Protein AF-A0A7W1NDW8-F1 (afdb_monomer)

Solvent-accessible surface area (backbone atoms 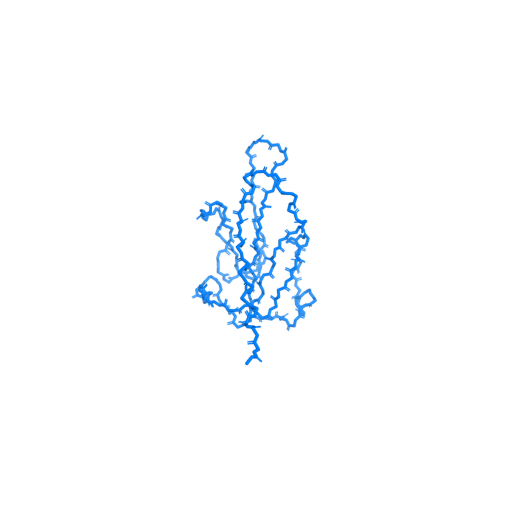only — not comparable to full-atom values): 8210 Å² total; per-residue (Å²): 144,79,87,82,83,79,80,79,78,78,78,77,78,78,74,74,78,84,80,75,85,69,73,85,40,26,44,32,36,29,32,73,81,31,77,45,47,68,88,57,65,59,95,83,65,72,62,76,45,76,48,75,36,78,65,97,80,76,79,92,65,102,45,56,50,87,94,51,91,51,63,70,39,52,48,73,49,74,49,77,81,88,83,75,93,65,92,77,92,78,88,85,87,78,75,35,66,44,38,48,72,43,69,56,98,89,39,80,78,44,82,47,71,41,88,48,69,76,80

Radius of gyration: 19.21 Å; Cα contacts (8 Å, |Δi|>4): 147; chains: 1; bounding box: 52×48×49 Å

Mean predicted aligned error: 9.53 Å

Foldseek 3Di:
DDDDPPPPPPPPPPPPDDDDPDDAAWKKFKAAQAQFPPVPPDPPGHGPDIDGDNDPDFDDDCDAGDPHNDRHRMDIDTDDDDDDPDDDDDDDDDWDAQWDWDDDPNRTPDGRGDHDHTD

Secondary structure (DSSP, 8-state):
----------------SS---PPSSEEEEEEES--STTTT--TTPPPSEEEEES-------SSS-TTSS--SSEEEEEE-----SS-S--------SS-EEEEETTEEEEEE-SS-S--

Sequence (119 aa):
MCPLIRLLIALVVTLPLAGADRAPGLVGEYFEGIADYPSKYPADARPFFVRVDDQVDFTSVDAKFYGTKLADNFAVRWRGVLRVPVAGTWTLATDSDDGSRLVLDGAQVIDNSGRHPMQ

pLDDT: mean 83.96, std 17.7, range [37.75, 97.62]

Structure (mmCIF, N/CA/C/O backbone):
data_AF-A0A7W1NDW8-F1
#
_entry.id   AF-A0A7W1NDW8-F1
#
loop_
_atom_site.group_PDB
_atom_site.id
_atom_site.type_symbol
_atom_site.label_atom_id
_atom_site.label_alt_id
_atom_site.label_comp_id
_atom_site.label_asym_id
_atom_site.label_entity_id
_atom_site.label_seq_id
_atom_site.pdbx_PDB_ins_code
_atom_site.Cartn_x
_atom_site.Cartn_y
_atom_site.Cartn_z
_atom_site.occupancy
_atom_site.B_iso_or_equiv
_atom_site.auth_seq_id
_atom_site.auth_comp_id
_atom_site.auth_asym_id
_atom_site.auth_atom_id
_atom_site.pdbx_PDB_model_num
ATOM 1 N N . MET A 1 1 ? -36.075 -34.616 -28.669 1.00 44.44 1 MET A N 1
ATOM 2 C CA . MET A 1 1 ? -35.913 -35.087 -27.277 1.00 44.44 1 MET A CA 1
ATOM 3 C C . MET A 1 1 ? -34.470 -34.886 -26.847 1.00 44.44 1 MET A C 1
ATOM 5 O O . MET A 1 1 ? -33.610 -35.632 -27.285 1.00 44.44 1 MET A O 1
ATOM 9 N N . CYS A 1 2 ? -34.219 -33.848 -26.053 1.00 42.97 2 CYS A N 1
ATOM 10 C CA . CYS A 1 2 ? -33.022 -33.655 -25.228 1.00 42.97 2 CYS A CA 1
ATOM 11 C C . CYS A 1 2 ? -33.413 -32.565 -24.212 1.00 42.97 2 CYS A C 1
ATOM 13 O O . CYS A 1 2 ? -33.636 -31.432 -24.646 1.00 42.97 2 CYS A O 1
ATOM 15 N N . PRO A 1 3 ? -33.683 -32.869 -22.927 1.00 47.38 3 PRO A N 1
ATOM 16 C CA . PRO A 1 3 ? -34.170 -31.847 -22.017 1.00 47.38 3 PRO A CA 1
ATOM 17 C C . PRO A 1 3 ? -33.004 -31.000 -21.505 1.00 47.38 3 PRO A C 1
ATOM 19 O O . PRO A 1 3 ? -32.013 -31.486 -20.968 1.00 47.38 3 PRO A O 1
ATOM 22 N N . LEU A 1 4 ? -33.177 -29.701 -21.711 1.00 43.44 4 LEU A N 1
ATOM 23 C CA . LEU A 1 4 ? -32.365 -28.593 -21.244 1.00 43.44 4 LEU A CA 1
ATOM 24 C C . LEU A 1 4 ? -32.331 -28.587 -19.700 1.00 43.44 4 LEU A C 1
ATOM 26 O O . LEU A 1 4 ? -33.354 -28.331 -19.065 1.00 43.44 4 LEU A O 1
ATOM 30 N N . ILE A 1 5 ? -31.175 -28.838 -19.079 1.00 44.94 5 ILE A N 1
ATOM 31 C CA . ILE A 1 5 ? -30.988 -28.618 -17.636 1.00 44.94 5 ILE A CA 1
ATOM 32 C C . ILE A 1 5 ? -30.745 -27.119 -17.430 1.00 44.94 5 ILE A C 1
ATOM 34 O O . ILE A 1 5 ? -29.643 -26.610 -17.623 1.00 44.94 5 ILE A O 1
ATOM 38 N N . ARG A 1 6 ? -31.804 -26.389 -17.069 1.00 48.19 6 ARG A N 1
ATOM 39 C CA . ARG A 1 6 ? -31.703 -25.025 -16.538 1.00 48.19 6 ARG A CA 1
ATOM 40 C C . ARG A 1 6 ? -31.267 -25.112 -15.078 1.00 48.19 6 ARG A C 1
ATOM 42 O O . ARG A 1 6 ? -32.099 -25.305 -14.197 1.00 48.19 6 ARG A O 1
ATOM 49 N N . LEU A 1 7 ? -29.970 -24.964 -14.823 1.00 37.75 7 LEU A N 1
ATOM 50 C CA . LEU A 1 7 ? -29.453 -24.760 -13.474 1.00 37.75 7 LEU A CA 1
ATOM 51 C C . LEU A 1 7 ? -29.690 -23.293 -13.079 1.00 37.75 7 LEU A C 1
ATOM 53 O O . LEU A 1 7 ? -28.870 -22.422 -13.360 1.00 37.75 7 LEU A O 1
ATOM 57 N N . LEU A 1 8 ? -30.841 -23.003 -12.466 1.00 43.34 8 LEU A N 1
ATOM 58 C CA . LEU A 1 8 ? -31.027 -21.759 -11.717 1.00 43.34 8 LEU A CA 1
ATOM 59 C C . LEU A 1 8 ? -30.228 -21.880 -10.412 1.00 43.34 8 LEU A C 1
ATOM 61 O O . LEU A 1 8 ? -30.697 -22.480 -9.448 1.00 43.34 8 LEU A O 1
ATOM 65 N N . ILE A 1 9 ? -29.024 -21.310 -10.366 1.00 46.88 9 ILE A N 1
ATOM 66 C CA . ILE A 1 9 ? -28.363 -21.020 -9.090 1.00 46.88 9 ILE A CA 1
ATOM 67 C C . ILE A 1 9 ? -29.027 -19.754 -8.550 1.00 46.88 9 ILE A C 1
ATOM 69 O O . ILE A 1 9 ? -28.636 -18.637 -8.883 1.00 46.88 9 ILE A O 1
ATOM 73 N N . ALA A 1 10 ? -30.073 -19.921 -7.743 1.00 46.62 10 ALA A N 1
ATOM 74 C CA . ALA A 1 10 ? -30.540 -18.855 -6.872 1.00 46.62 10 ALA A CA 1
ATOM 75 C C . ALA A 1 10 ? -29.497 -18.687 -5.759 1.00 46.62 10 ALA A C 1
ATOM 77 O O . ALA A 1 10 ? -29.583 -19.318 -4.707 1.00 46.62 10 ALA A O 1
ATOM 78 N N . LEU A 1 11 ? -28.466 -17.878 -6.013 1.00 46.25 11 LEU A N 1
ATOM 79 C CA . LEU A 1 11 ? -27.539 -17.454 -4.973 1.00 46.25 11 LEU A CA 1
ATOM 80 C C . LEU A 1 11 ? -28.262 -16.423 -4.101 1.00 46.25 11 LEU A C 1
ATOM 82 O O . LEU A 1 11 ? -28.168 -15.217 -4.316 1.00 46.25 11 LEU A O 1
ATOM 86 N N . VAL A 1 12 ? -29.022 -16.908 -3.123 1.00 50.53 12 VAL A N 1
ATOM 87 C CA . VAL A 1 12 ? -29.455 -16.084 -1.997 1.00 50.53 12 VAL A CA 1
ATOM 88 C C . VAL A 1 12 ? -28.203 -15.818 -1.163 1.00 50.53 12 VAL A C 1
ATOM 90 O O . VAL A 1 12 ? -27.834 -16.615 -0.306 1.00 50.53 12 VAL A O 1
ATOM 93 N N . VAL A 1 13 ? -27.500 -14.717 -1.445 1.00 46.72 13 VAL A N 1
ATOM 94 C CA . VAL A 1 13 ? -26.473 -14.207 -0.532 1.00 46.72 13 VAL A CA 1
ATOM 95 C C . VAL A 1 13 ? -27.207 -13.554 0.634 1.00 46.72 13 VAL A C 1
ATOM 97 O O . VAL A 1 13 ? -27.466 -12.354 0.637 1.00 46.72 13 VAL A O 1
ATOM 100 N N . THR A 1 14 ? -27.562 -14.339 1.647 1.00 52.12 14 THR A N 1
ATOM 101 C CA . THR A 1 14 ? -27.706 -13.782 2.992 1.00 52.12 14 THR A CA 1
ATOM 102 C C . THR A 1 14 ? -26.314 -13.335 3.417 1.00 52.12 14 THR A C 1
ATOM 104 O O . THR A 1 14 ? -25.501 -14.165 3.812 1.00 52.12 14 THR A O 1
ATOM 107 N N . LEU A 1 15 ? -26.005 -12.044 3.272 1.00 54.88 15 LEU A N 1
ATOM 108 C CA . LEU A 1 15 ? -24.828 -11.445 3.899 1.00 54.88 15 LEU A CA 1
ATOM 109 C C . LEU A 1 15 ? -24.988 -11.631 5.413 1.00 54.88 15 LEU A C 1
ATOM 111 O O . LEU A 1 15 ? -25.910 -11.034 5.978 1.00 54.88 15 LEU A O 1
ATOM 115 N N . PRO A 1 16 ? -24.139 -12.415 6.100 1.00 50.41 16 PRO A N 1
ATOM 116 C CA . PRO A 1 16 ? -24.084 -12.288 7.538 1.00 50.41 16 PRO A CA 1
ATOM 117 C C . PRO A 1 16 ? -23.468 -10.916 7.827 1.00 50.41 16 PRO A C 1
ATOM 119 O O . PRO A 1 16 ? -22.282 -10.678 7.584 1.00 50.41 16 PRO A O 1
ATOM 122 N N . LEU A 1 17 ? -24.303 -9.989 8.302 1.00 55.53 17 LEU A N 1
ATOM 123 C CA . LEU A 1 17 ? -23.839 -8.823 9.044 1.00 55.53 17 LEU A CA 1
ATOM 124 C C . LEU A 1 17 ? -23.053 -9.333 10.260 1.00 55.53 17 LEU A C 1
ATOM 126 O O . LEU A 1 17 ? -23.575 -10.134 11.025 1.00 55.53 17 LEU A O 1
ATOM 130 N N . ALA A 1 18 ? -21.831 -8.821 10.418 1.00 49.91 18 ALA A N 1
ATOM 131 C CA . ALA A 1 18 ? -20.954 -8.968 11.581 1.00 49.91 18 ALA A CA 1
ATOM 132 C C . ALA A 1 18 ? -20.616 -10.416 12.002 1.00 49.91 18 ALA A C 1
ATOM 134 O O . ALA A 1 18 ? -21.393 -11.097 12.660 1.00 49.91 18 ALA A O 1
ATOM 135 N N . GLY A 1 19 ? -19.384 -10.850 11.703 1.00 53.34 19 GLY A N 1
ATOM 136 C CA . GLY A 1 19 ? -18.789 -12.027 12.355 1.00 53.34 19 GLY A CA 1
ATOM 137 C C . GLY A 1 19 ? -18.302 -13.153 11.447 1.00 53.34 19 GLY A C 1
ATOM 138 O O . GLY A 1 19 ? -17.876 -14.174 11.970 1.00 53.34 19 GLY A O 1
ATOM 139 N N . ALA A 1 20 ? -18.306 -12.998 10.120 1.00 56.38 20 ALA A N 1
ATOM 140 C CA . ALA A 1 20 ? -17.571 -13.937 9.275 1.00 56.38 20 ALA A CA 1
ATOM 141 C C . ALA A 1 20 ? -16.073 -13.850 9.613 1.00 56.38 20 ALA A C 1
ATOM 143 O O . ALA A 1 20 ? -15.496 -12.757 9.542 1.00 56.38 20 ALA A O 1
ATOM 144 N N . ASP A 1 21 ? -15.460 -14.978 9.982 1.00 65.62 21 ASP A N 1
ATOM 145 C CA . ASP A 1 21 ? -14.006 -15.117 10.036 1.00 65.62 21 ASP A CA 1
ATOM 146 C C . ASP A 1 21 ? -13.457 -14.759 8.656 1.00 65.62 21 ASP A C 1
ATOM 148 O O . ASP A 1 21 ? -13.531 -15.526 7.696 1.00 65.62 21 ASP A O 1
ATOM 152 N N . ARG A 1 22 ? -12.978 -13.521 8.527 1.00 75.56 22 ARG A N 1
ATOM 153 C CA . ARG A 1 22 ? -12.214 -13.113 7.358 1.00 75.56 22 ARG A CA 1
ATOM 154 C C . ARG A 1 22 ? -10.881 -13.835 7.446 1.00 75.56 22 ARG A C 1
ATOM 156 O O . ARG A 1 22 ? -10.256 -13.822 8.507 1.00 75.56 22 ARG A O 1
ATOM 163 N N . ALA A 1 23 ? -10.466 -14.445 6.339 1.00 86.94 23 ALA A N 1
ATOM 164 C CA . ALA A 1 23 ? -9.118 -14.977 6.234 1.00 86.94 23 ALA A CA 1
ATOM 165 C C . ALA A 1 23 ? -8.103 -13.864 6.571 1.00 86.94 23 ALA A C 1
ATOM 167 O O . ALA A 1 23 ? -8.368 -12.698 6.249 1.00 86.94 23 ALA A O 1
ATOM 168 N N . PRO A 1 24 ? -6.994 -14.196 7.253 1.00 91.50 24 PRO A N 1
ATOM 169 C CA . PRO A 1 24 ? -5.959 -13.222 7.566 1.00 91.50 24 PRO A CA 1
ATOM 170 C C . PRO A 1 24 ? -5.362 -12.610 6.290 1.00 91.50 24 PRO A C 1
ATOM 172 O O . PRO A 1 24 ? -5.432 -13.198 5.210 1.00 91.50 24 PRO A O 1
ATOM 175 N N . GLY A 1 25 ? -4.781 -11.420 6.448 1.00 94.81 25 GLY A N 1
ATOM 176 C CA . GLY A 1 25 ? -4.120 -10.677 5.379 1.00 94.81 25 GLY A CA 1
ATOM 177 C C . GLY A 1 25 ? -5.022 -9.714 4.607 1.00 94.81 25 GLY A C 1
ATOM 178 O O . GLY A 1 25 ? -6.229 -9.585 4.840 1.00 94.81 25 GLY A O 1
ATOM 179 N N . LEU A 1 26 ? -4.396 -8.997 3.679 1.00 96.81 26 LEU A N 1
ATOM 180 C CA . LEU 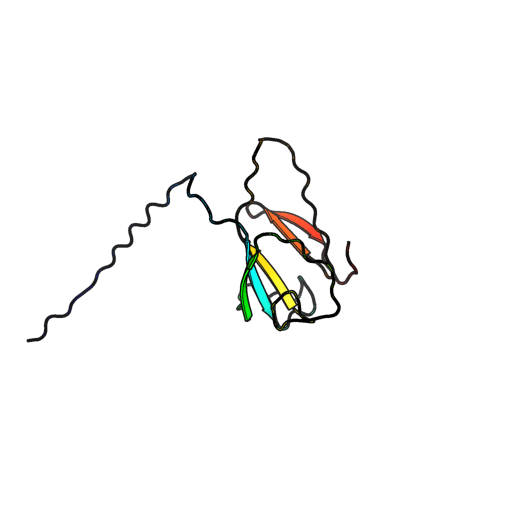A 1 26 ? -5.035 -8.065 2.759 1.00 96.81 26 LEU A CA 1
ATOM 181 C C . LEU A 1 26 ? -4.866 -8.567 1.329 1.00 96.81 26 LEU A C 1
ATOM 183 O O . LEU A 1 26 ? -3.820 -9.095 0.958 1.00 96.81 26 LEU A O 1
ATOM 187 N N . VAL A 1 27 ? -5.887 -8.369 0.498 1.00 97.44 27 VAL A N 1
ATOM 188 C CA . VAL A 1 27 ? -5.772 -8.660 -0.933 1.00 97.44 27 VAL A CA 1
ATOM 189 C C . VAL A 1 27 ? -4.952 -7.543 -1.566 1.00 97.44 27 VAL A C 1
ATOM 191 O O . VAL A 1 27 ? -5.431 -6.412 -1.655 1.00 97.44 27 VAL A O 1
ATOM 194 N N . GLY A 1 28 ? -3.725 -7.861 -1.971 1.00 97.38 28 GLY A N 1
ATOM 195 C CA . GLY A 1 28 ? -2.837 -6.989 -2.726 1.00 97.38 28 GLY A CA 1
ATOM 196 C C . GLY A 1 28 ? -3.093 -7.137 -4.222 1.00 97.38 28 GLY A C 1
ATOM 197 O O . GLY A 1 28 ? -2.848 -8.192 -4.809 1.00 97.38 28 GLY A O 1
ATOM 198 N N . GLU A 1 29 ? -3.596 -6.075 -4.841 1.00 96.56 29 GLU A N 1
ATOM 199 C CA . GLU A 1 29 ? -3.713 -5.925 -6.289 1.00 96.56 29 GLU A CA 1
ATOM 200 C C . GLU A 1 29 ? -2.488 -5.148 -6.797 1.00 96.56 29 GLU A C 1
ATOM 202 O O . GLU A 1 29 ? -2.285 -4.001 -6.407 1.00 96.56 29 GLU A O 1
ATOM 207 N N . TYR A 1 30 ? -1.670 -5.752 -7.656 1.00 96.12 30 TYR A N 1
ATOM 208 C CA . TYR A 1 30 ? -0.407 -5.187 -8.136 1.00 96.12 30 TYR A CA 1
ATOM 209 C C . TYR A 1 30 ? -0.553 -4.726 -9.587 1.00 96.12 30 TYR A C 1
ATOM 211 O O . TYR A 1 30 ? -1.004 -5.498 -10.433 1.00 96.12 30 TYR A O 1
ATOM 219 N N . PHE A 1 31 ? -0.157 -3.491 -9.888 1.00 94.38 31 PHE A N 1
ATOM 220 C CA . PHE A 1 31 ? -0.344 -2.833 -11.185 1.00 94.38 31 PHE A CA 1
ATOM 221 C C . PHE A 1 31 ? 1.002 -2.436 -11.780 1.00 94.38 31 PHE A C 1
ATOM 223 O O . PHE A 1 31 ? 1.822 -1.850 -11.084 1.00 94.38 31 PHE A O 1
ATOM 230 N N . GLU A 1 32 ? 1.211 -2.712 -13.063 1.00 93.12 32 GLU A N 1
ATOM 231 C CA . GLU A 1 32 ? 2.400 -2.288 -13.810 1.00 93.12 32 GLU A CA 1
ATOM 232 C C . GLU A 1 32 ? 2.169 -0.958 -14.548 1.00 93.12 32 GLU A C 1
ATOM 234 O O . GLU A 1 32 ? 1.031 -0.584 -14.834 1.00 93.12 32 GLU A O 1
ATOM 239 N N . GLY A 1 33 ? 3.249 -0.248 -14.880 1.00 90.31 33 GLY A N 1
ATOM 240 C CA . GLY A 1 33 ? 3.205 0.979 -15.683 1.00 90.31 33 GLY A CA 1
ATOM 241 C C . GLY A 1 33 ? 2.748 2.233 -14.929 1.00 90.31 33 GLY A C 1
ATOM 242 O O . GLY A 1 33 ? 2.377 3.223 -15.560 1.00 90.31 33 GLY A O 1
ATOM 243 N N . ILE A 1 34 ? 2.773 2.218 -13.595 1.00 88.06 34 ILE A N 1
ATOM 244 C CA . ILE A 1 34 ? 2.391 3.354 -12.750 1.00 88.06 34 ILE A CA 1
ATOM 245 C C . ILE A 1 34 ? 3.654 4.073 -12.276 1.00 88.06 34 ILE A C 1
ATOM 247 O O . ILE A 1 34 ? 4.264 3.676 -11.295 1.00 88.06 34 ILE A O 1
ATOM 251 N N . ALA A 1 35 ? 4.048 5.122 -12.996 1.00 80.12 35 ALA A N 1
ATOM 252 C CA . ALA A 1 35 ? 5.260 5.893 -12.698 1.00 80.12 35 ALA A CA 1
ATO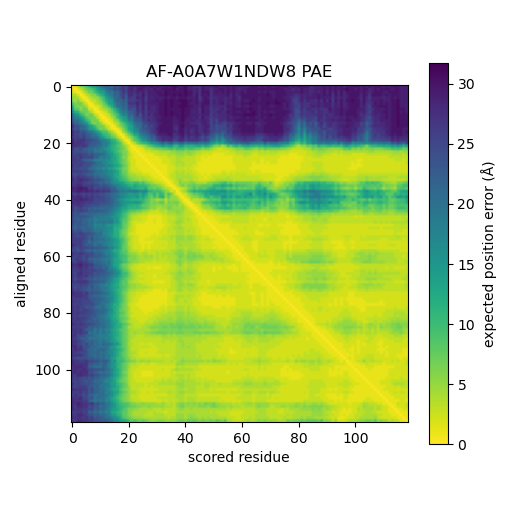M 253 C C . ALA A 1 35 ? 5.056 7.015 -11.663 1.00 80.12 35 ALA A C 1
ATOM 255 O O . ALA A 1 35 ? 6.008 7.425 -11.018 1.00 80.12 35 ALA A O 1
ATOM 256 N N . ASP A 1 36 ? 3.829 7.539 -11.534 1.00 74.94 36 ASP A N 1
ATOM 257 C CA . ASP A 1 36 ? 3.537 8.702 -10.686 1.00 74.94 36 ASP A CA 1
ATOM 258 C C . ASP A 1 36 ? 2.196 8.507 -9.958 1.00 74.94 36 ASP A C 1
ATOM 260 O O . ASP A 1 36 ? 1.120 8.734 -10.526 1.00 74.94 36 ASP A O 1
ATOM 264 N N . TYR A 1 37 ? 2.237 8.071 -8.699 1.00 72.38 37 TYR A N 1
ATOM 265 C CA . TYR A 1 37 ? 1.052 7.982 -7.841 1.00 72.38 37 TYR A CA 1
ATOM 266 C C . TYR A 1 37 ? 0.824 9.303 -7.079 1.00 72.38 37 TYR A C 1
ATOM 268 O O . TYR A 1 37 ? 1.790 9.908 -6.617 1.00 72.38 37 TYR A O 1
ATOM 276 N N . PRO A 1 38 ? -0.431 9.772 -6.906 1.00 64.50 38 PRO A N 1
ATOM 277 C CA . PRO A 1 38 ? -1.690 9.205 -7.405 1.00 64.50 38 PRO A CA 1
ATOM 278 C C . PRO A 1 38 ? -2.073 9.637 -8.833 1.00 64.50 38 PRO A C 1
ATOM 280 O O . PRO A 1 38 ? -3.039 9.102 -9.375 1.00 64.50 38 PRO A O 1
ATOM 283 N N . SER A 1 39 ? -1.350 10.576 -9.451 1.00 65.25 39 SER A N 1
ATOM 284 C CA . SER A 1 39 ? -1.742 11.249 -10.705 1.00 65.25 39 SER A CA 1
ATOM 285 C C . SER A 1 39 ? -1.984 10.316 -11.897 1.00 65.25 39 SER A C 1
ATOM 287 O O . SER A 1 39 ? -2.771 10.647 -12.781 1.00 65.25 39 SER A O 1
ATOM 289 N N . LYS A 1 40 ? -1.320 9.156 -11.936 1.00 67.62 40 LYS A N 1
ATOM 290 C CA . LYS A 1 40 ? -1.426 8.172 -13.023 1.00 67.62 40 LYS A CA 1
ATOM 291 C C . LYS A 1 40 ? -2.153 6.891 -12.636 1.00 67.62 40 LYS A C 1
ATOM 293 O O . LYS A 1 40 ? -2.174 5.977 -13.450 1.00 67.62 40 LYS A O 1
ATOM 298 N N . TYR A 1 41 ? -2.735 6.793 -11.439 1.00 72.94 41 TYR A N 1
ATOM 299 C CA . TYR A 1 41 ? -3.432 5.579 -11.009 1.00 72.94 41 TYR A CA 1
ATOM 300 C C . TYR A 1 41 ? -4.854 5.519 -11.607 1.00 72.94 41 TYR A C 1
ATOM 302 O O . TYR A 1 41 ? -5.728 6.266 -11.155 1.00 72.94 41 TYR A O 1
ATOM 310 N N . PRO A 1 42 ? -5.135 4.653 -12.601 1.00 70.50 42 PRO A N 1
ATOM 311 C CA . PRO A 1 42 ? -6.451 4.588 -13.231 1.00 70.50 42 PRO A CA 1
ATOM 312 C C . PRO A 1 42 ? -7.468 3.925 -12.295 1.00 70.50 42 PRO A C 1
ATOM 314 O O . PRO A 1 42 ? -7.193 2.881 -11.698 1.00 70.50 42 PRO A O 1
ATOM 317 N N . ALA A 1 43 ? -8.673 4.491 -12.193 1.00 75.50 43 ALA A N 1
ATOM 318 C CA . ALA A 1 43 ? -9.750 3.915 -11.380 1.00 75.50 43 ALA A CA 1
ATOM 319 C C . ALA A 1 43 ? -10.159 2.501 -11.849 1.00 75.5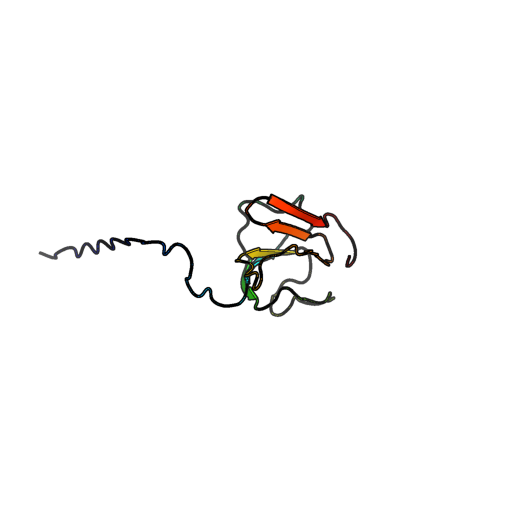0 43 ALA A C 1
ATOM 321 O O . ALA A 1 43 ? -10.566 1.668 -11.039 1.00 75.50 43 ALA A O 1
ATOM 322 N N . ASP A 1 44 ? -10.011 2.228 -13.144 1.00 81.81 44 ASP 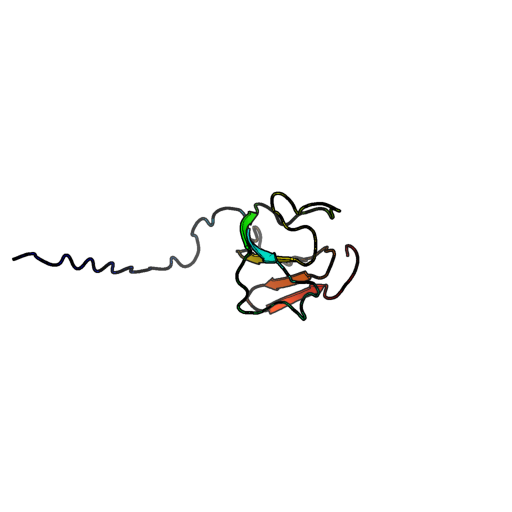A N 1
ATOM 323 C CA . ASP A 1 44 ? -10.362 0.996 -13.850 1.00 81.81 44 ASP A CA 1
ATOM 324 C C . ASP A 1 44 ? -9.143 0.128 -14.213 1.00 81.81 44 ASP A C 1
ATOM 326 O O . ASP A 1 44 ? -9.259 -0.818 -14.999 1.00 81.81 44 ASP A O 1
ATOM 330 N N . ALA A 1 45 ? -7.977 0.416 -13.625 1.00 84.88 45 ALA A N 1
ATOM 331 C CA . ALA A 1 45 ? -6.766 -0.359 -13.856 1.00 84.88 45 ALA A CA 1
ATOM 332 C C . ALA A 1 45 ? -6.987 -1.843 -13.550 1.00 84.88 45 ALA A C 1
ATOM 334 O O . ALA A 1 45 ? -7.584 -2.211 -12.532 1.00 84.88 45 ALA A O 1
ATOM 335 N N . ARG A 1 46 ? -6.460 -2.703 -14.425 1.00 90.62 46 ARG A N 1
ATOM 336 C CA . ARG A 1 46 ? -6.447 -4.152 -14.218 1.00 90.62 46 ARG A CA 1
ATOM 337 C C . ARG A 1 46 ? -5.149 -4.558 -13.521 1.00 90.62 46 ARG A C 1
ATOM 339 O O . ARG A 1 46 ? -4.088 -4.137 -13.978 1.00 90.62 46 ARG A O 1
ATOM 346 N N . PRO A 1 47 ? -5.207 -5.369 -12.454 1.00 94.50 47 PRO A N 1
ATOM 347 C CA . PRO A 1 47 ? -3.996 -5.837 -11.801 1.00 94.50 47 PRO A CA 1
ATOM 348 C C . PRO A 1 47 ? -3.238 -6.815 -12.704 1.00 94.50 47 PRO A C 1
ATOM 350 O O . PRO A 1 47 ? -3.827 -7.707 -13.313 1.00 94.50 47 PRO A O 1
ATOM 353 N N . PHE A 1 48 ? -1.920 -6.655 -12.743 1.00 94.38 48 PHE A N 1
ATOM 354 C CA . PHE A 1 48 ? -0.963 -7.590 -13.329 1.00 94.38 48 PHE A CA 1
ATOM 355 C C . PHE A 1 48 ? -0.847 -8.872 -12.491 1.00 94.38 48 PHE A C 1
ATOM 357 O O . PHE A 1 48 ? -0.701 -9.973 -13.021 1.00 94.38 48 PHE A O 1
ATOM 364 N N . PHE A 1 49 ? -0.912 -8.730 -11.166 1.00 96.00 49 PHE A N 1
ATOM 365 C CA . PHE A 1 49 ? -0.748 -9.818 -10.209 1.00 96.00 49 PHE A CA 1
ATOM 366 C C . PHE A 1 49 ? -1.627 -9.570 -8.982 1.00 96.00 49 PHE A C 1
ATOM 368 O O . PHE A 1 49 ? -1.836 -8.426 -8.581 1.00 96.00 49 PHE A O 1
ATOM 375 N N . VAL A 1 50 ? -2.171 -10.635 -8.397 1.00 97.19 50 VAL A N 1
ATOM 376 C CA . VAL A 1 50 ? -3.000 -10.559 -7.189 1.00 97.19 50 VAL A CA 1
ATOM 377 C C . VAL A 1 50 ? -2.545 -11.638 -6.223 1.00 97.19 50 VAL A C 1
ATOM 379 O O . VAL A 1 50 ? -2.386 -12.794 -6.620 1.00 97.19 50 VAL A O 1
ATOM 382 N N . ARG A 1 51 ? -2.373 -11.270 -4.955 1.00 97.44 51 ARG A N 1
ATOM 383 C CA . ARG A 1 51 ? -2.149 -12.224 -3.865 1.00 97.44 51 ARG A CA 1
ATOM 384 C C . ARG A 1 51 ? -2.730 -11.719 -2.552 1.00 97.44 51 ARG A C 1
ATOM 386 O O . ARG A 1 51 ? -3.153 -10.571 -2.453 1.00 97.44 51 ARG A O 1
ATOM 393 N N . VAL A 1 52 ? -2.741 -12.593 -1.554 1.00 97.62 52 VAL A N 1
ATOM 394 C CA . VAL A 1 52 ? -2.967 -12.203 -0.162 1.00 97.62 52 VAL A CA 1
ATOM 395 C C . VAL A 1 52 ? -1.608 -11.926 0.471 1.00 97.62 52 VAL A C 1
ATOM 397 O O . VAL A 1 52 ? -0.718 -12.770 0.390 1.00 97.62 52 VAL A O 1
ATOM 400 N N . ASP A 1 53 ? -1.463 -10.742 1.056 1.00 97.62 53 ASP A N 1
ATOM 401 C CA . ASP A 1 53 ? -0.318 -10.354 1.872 1.00 97.62 53 ASP A CA 1
ATOM 402 C C . ASP A 1 53 ? -0.735 -10.391 3.343 1.00 97.62 53 ASP A C 1
ATOM 404 O O . ASP A 1 53 ? -1.643 -9.661 3.747 1.00 97.62 53 ASP A O 1
ATOM 408 N N . ASP A 1 54 ? -0.090 -11.238 4.148 1.00 95.75 54 ASP A N 1
ATOM 409 C CA . ASP A 1 54 ? -0.403 -11.363 5.580 1.00 95.75 54 ASP A CA 1
ATOM 410 C C . ASP A 1 54 ? -0.136 -10.055 6.339 1.00 95.75 54 ASP A C 1
ATOM 412 O O . ASP A 1 54 ? -0.827 -9.737 7.310 1.00 95.75 54 ASP A O 1
ATOM 416 N N . GLN A 1 55 ? 0.843 -9.278 5.867 1.00 95.38 55 GLN A N 1
ATOM 417 C CA . GLN A 1 55 ? 1.211 -7.961 6.375 1.00 95.38 55 GLN A CA 1
ATOM 418 C C . GLN A 1 55 ? 1.577 -7.027 5.217 1.00 95.38 55 GLN A C 1
ATOM 420 O O . GLN A 1 55 ? 2.076 -7.468 4.182 1.00 95.38 55 GLN A O 1
ATOM 425 N N . VAL A 1 56 ? 1.353 -5.726 5.414 1.00 96.38 56 VAL A N 1
ATOM 426 C CA . VAL A 1 56 ? 1.882 -4.667 4.542 1.00 96.38 56 VAL A CA 1
ATOM 427 C C . VAL A 1 56 ? 3.078 -4.064 5.261 1.00 96.38 56 VAL A C 1
ATOM 429 O O . VAL A 1 56 ? 2.962 -3.049 5.938 1.00 96.38 56 VAL A O 1
ATOM 432 N N . ASP A 1 57 ? 4.193 -4.782 5.183 1.00 96.38 57 ASP A N 1
ATOM 433 C CA . ASP A 1 57 ? 5.471 -4.432 5.802 1.00 96.38 57 ASP A CA 1
ATOM 434 C C . ASP A 1 57 ? 6.592 -4.922 4.877 1.00 96.38 57 ASP A C 1
ATOM 436 O O . ASP A 1 57 ? 7.075 -6.052 4.965 1.00 96.38 57 ASP A O 1
ATOM 440 N N . PHE A 1 58 ? 6.902 -4.098 3.878 1.00 95.81 58 PHE A N 1
ATOM 441 C CA . PHE A 1 58 ? 7.883 -4.399 2.844 1.00 95.81 58 PHE A CA 1
ATOM 442 C C . PHE A 1 58 ? 8.996 -3.364 2.925 1.00 95.81 58 PHE A C 1
ATOM 444 O O . PHE A 1 58 ? 8.745 -2.177 2.735 1.00 95.81 58 PHE A O 1
ATOM 451 N N . THR A 1 59 ? 10.231 -3.799 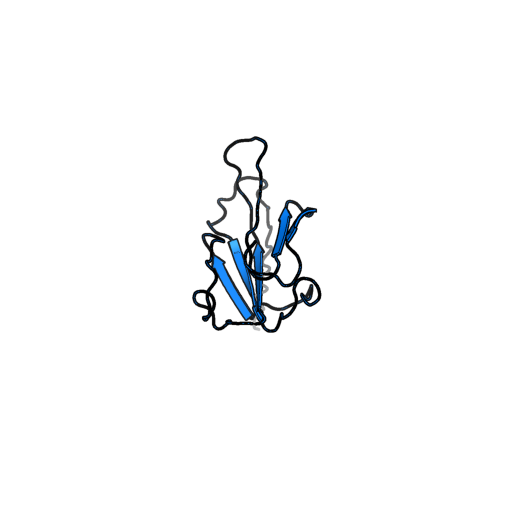3.170 1.00 94.44 59 THR A N 1
ATOM 452 C CA . THR A 1 59 ? 11.368 -2.872 3.134 1.00 94.44 59 THR A CA 1
ATOM 453 C C . THR A 1 59 ? 11.660 -2.442 1.699 1.00 94.44 59 THR A C 1
ATOM 455 O O . THR A 1 59 ? 11.456 -3.219 0.760 1.00 94.44 59 THR A O 1
ATOM 458 N N . SER A 1 60 ? 12.164 -1.217 1.530 1.00 91.25 60 SER A N 1
ATOM 459 C CA . SER A 1 60 ? 12.625 -0.730 0.227 1.00 91.25 60 SER A CA 1
ATOM 460 C C . SER A 1 60 ? 13.731 -1.637 -0.327 1.00 91.25 60 SER A C 1
ATOM 462 O O . SER A 1 60 ? 14.642 -2.052 0.397 1.00 91.25 60 SER A O 1
ATOM 464 N N . VAL A 1 61 ? 13.622 -1.981 -1.611 1.00 91.75 61 VAL A N 1
ATOM 465 C CA . VAL A 1 61 ? 14.535 -2.890 -2.311 1.00 91.75 61 VAL A CA 1
ATOM 466 C C . VAL A 1 61 ? 14.847 -2.359 -3.705 1.00 91.75 61 VAL A C 1
ATOM 468 O O . VAL A 1 61 ? 13.944 -2.006 -4.453 1.00 91.75 61 VAL A O 1
ATOM 471 N N . ASP A 1 62 ? 16.120 -2.405 -4.095 1.00 92.44 62 ASP A N 1
ATOM 472 C CA . ASP A 1 62 ? 16.551 -2.214 -5.488 1.00 92.44 62 ASP A CA 1
ATOM 473 C C . ASP A 1 62 ? 16.527 -3.563 -6.231 1.00 92.44 62 ASP A C 1
ATOM 475 O O . ASP A 1 62 ? 17.545 -4.130 -6.634 1.00 92.44 62 ASP A O 1
ATOM 479 N N . ALA A 1 63 ? 15.347 -4.185 -6.264 1.00 94.75 63 ALA A N 1
ATOM 480 C CA . ALA A 1 63 ? 15.134 -5.512 -6.828 1.00 94.75 63 ALA A CA 1
ATOM 481 C C . ALA A 1 63 ? 13.666 -5.711 -7.219 1.00 94.75 63 ALA A C 1
ATOM 483 O O . ALA A 1 63 ? 12.815 -4.845 -7.034 1.00 94.75 63 ALA A O 1
ATOM 484 N N . LYS A 1 64 ? 13.342 -6.903 -7.734 1.00 96.88 64 LYS A N 1
ATOM 485 C CA . LYS A 1 64 ? 11.941 -7.273 -7.944 1.00 96.88 64 LYS A CA 1
ATOM 486 C C . LYS A 1 64 ? 11.204 -7.280 -6.608 1.00 96.88 64 LYS A C 1
ATOM 488 O O . LYS A 1 64 ? 11.612 -7.987 -5.686 1.00 96.88 64 LYS A O 1
ATOM 493 N N . PHE A 1 65 ? 10.095 -6.557 -6.542 1.00 95.88 65 PHE A N 1
ATOM 494 C CA . PHE A 1 65 ? 9.260 -6.432 -5.364 1.00 95.88 65 PHE A CA 1
ATOM 495 C C . PHE A 1 65 ? 8.748 -7.811 -4.947 1.00 95.88 65 PHE A C 1
ATOM 497 O O . PHE A 1 65 ? 8.020 -8.458 -5.702 1.00 95.88 65 PHE A O 1
ATOM 504 N N . TYR A 1 66 ? 9.197 -8.277 -3.782 1.00 96.56 66 TYR A N 1
ATOM 505 C CA . TYR A 1 66 ? 8.809 -9.493 -3.059 1.00 96.56 66 TYR A CA 1
ATOM 506 C C . TYR A 1 66 ? 7.964 -10.501 -3.847 1.00 96.56 66 TYR A C 1
ATOM 508 O O . TYR A 1 66 ? 6.743 -10.483 -3.757 1.00 96.56 66 TYR A O 1
ATOM 516 N N . GLY A 1 67 ? 8.584 -11.415 -4.600 1.00 95.31 67 GLY A N 1
ATOM 517 C CA . GLY A 1 67 ? 7.879 -12.517 -5.280 1.00 95.31 67 GLY A CA 1
ATOM 518 C C . GLY A 1 67 ? 7.057 -12.120 -6.515 1.00 95.31 67 GLY A C 1
ATOM 519 O O . GLY A 1 67 ? 6.341 -12.955 -7.065 1.00 95.31 67 GLY A O 1
ATOM 520 N N . THR A 1 68 ? 7.165 -10.873 -6.970 1.00 96.00 68 THR A N 1
ATOM 521 C CA . THR A 1 68 ? 6.567 -10.392 -8.220 1.00 96.00 68 THR A CA 1
ATOM 522 C C . THR A 1 68 ? 7.623 -10.270 -9.330 1.00 96.00 68 THR A C 1
ATOM 524 O O . THR A 1 68 ? 8.800 -10.594 -9.154 1.00 96.00 68 THR A O 1
ATOM 527 N N . LYS A 1 69 ? 7.203 -9.810 -10.514 1.00 95.81 69 LYS A N 1
ATOM 528 C CA . LYS A 1 69 ? 8.107 -9.419 -11.611 1.00 95.81 69 LYS A CA 1
ATOM 529 C C . LYS A 1 69 ? 8.323 -7.902 -11.696 1.00 95.81 69 LYS A C 1
ATOM 531 O O . LYS A 1 69 ? 9.036 -7.464 -12.593 1.00 95.81 69 LYS A O 1
ATOM 536 N N . LEU A 1 70 ? 7.710 -7.137 -10.796 1.00 95.31 70 LEU A N 1
ATOM 537 C CA . LEU A 1 70 ? 7.722 -5.676 -10.776 1.00 95.31 70 LEU A CA 1
ATOM 538 C C . LEU A 1 70 ? 8.987 -5.198 -10.069 1.00 95.31 70 LEU A C 1
ATOM 540 O O . LEU A 1 70 ? 9.349 -5.783 -9.057 1.00 95.31 70 LEU A O 1
ATOM 544 N N . ALA A 1 71 ? 9.654 -4.178 -10.597 1.00 94.12 71 ALA A N 1
ATOM 545 C CA . ALA A 1 71 ? 10.843 -3.585 -9.974 1.00 94.12 71 ALA A CA 1
ATOM 546 C C . ALA A 1 71 ? 10.740 -2.057 -9.904 1.00 94.12 71 ALA A C 1
ATOM 548 O O . ALA A 1 71 ? 11.126 -1.467 -8.909 1.00 94.12 71 ALA A O 1
ATOM 549 N N . ASP A 1 72 ? 10.163 -1.437 -10.933 1.00 91.25 72 ASP A N 1
ATOM 550 C CA . ASP A 1 72 ? 9.958 0.007 -11.026 1.00 91.25 72 ASP A CA 1
ATOM 551 C C . ASP A 1 72 ? 8.620 0.286 -11.733 1.00 91.25 72 ASP A C 1
ATOM 553 O O . ASP A 1 72 ? 8.070 -0.599 -12.401 1.00 91.25 72 ASP A O 1
ATOM 557 N N . ASN A 1 73 ? 8.110 1.510 -11.598 1.00 91.31 73 ASN A N 1
ATOM 558 C CA . ASN A 1 73 ? 6.876 2.009 -12.201 1.00 91.31 73 ASN A CA 1
ATOM 559 C C . ASN A 1 73 ? 5.688 1.074 -11.944 1.00 91.31 73 ASN A C 1
ATOM 561 O O . ASN A 1 73 ? 5.024 0.605 -12.874 1.00 91.31 73 ASN A O 1
ATOM 565 N N . PHE A 1 74 ? 5.428 0.774 -10.676 1.00 92.94 74 PHE A N 1
ATOM 566 C CA . PHE A 1 74 ? 4.306 -0.054 -10.263 1.00 92.94 74 PHE A CA 1
ATOM 567 C C . PHE A 1 74 ? 3.579 0.563 -9.069 1.00 92.94 74 PHE A C 1
ATOM 569 O O . PHE A 1 74 ? 4.106 1.418 -8.366 1.00 92.94 74 PHE A O 1
ATOM 576 N N . ALA A 1 75 ? 2.350 0.114 -8.839 1.00 93.56 75 ALA A N 1
ATOM 577 C CA . ALA A 1 75 ? 1.591 0.455 -7.643 1.00 93.56 75 ALA A CA 1
ATOM 578 C C . ALA A 1 75 ? 0.940 -0.799 -7.068 1.00 93.56 75 ALA A C 1
ATOM 580 O O . ALA A 1 75 ? 0.647 -1.750 -7.797 1.00 93.56 75 ALA A O 1
ATOM 581 N N . VAL A 1 76 ? 0.658 -0.781 -5.768 1.00 94.69 76 VAL A N 1
ATOM 582 C CA . VAL A 1 76 ? -0.086 -1.849 -5.099 1.00 94.69 76 VAL A CA 1
ATOM 583 C C . VAL A 1 76 ? -1.287 -1.251 -4.383 1.00 94.69 76 VAL A C 1
ATOM 585 O O . VAL A 1 76 ? -1.195 -0.205 -3.743 1.00 94.69 76 VAL A O 1
ATOM 588 N N . ARG A 1 77 ? -2.439 -1.906 -4.509 1.00 94.75 77 ARG A N 1
ATOM 589 C CA . ARG A 1 77 ? -3.654 -1.571 -3.769 1.00 94.75 77 ARG A CA 1
ATOM 590 C C . ARG A 1 77 ? -4.008 -2.731 -2.860 1.00 94.75 77 ARG A C 1
ATOM 592 O O . ARG A 1 77 ? -4.452 -3.772 -3.336 1.00 94.75 77 ARG A O 1
ATOM 599 N N . TRP A 1 78 ? -3.862 -2.517 -1.559 1.00 97.00 78 TRP A N 1
ATOM 600 C CA . TRP A 1 78 ? -4.315 -3.462 -0.547 1.00 97.00 78 TRP A CA 1
ATOM 601 C C . TRP A 1 78 ? -5.750 -3.157 -0.122 1.00 97.00 78 TRP A C 1
ATOM 603 O O . TRP A 1 78 ? -6.101 -2.011 0.164 1.00 97.00 78 TRP A O 1
ATOM 613 N N . ARG A 1 79 ? -6.596 -4.190 -0.087 1.00 94.94 79 ARG A N 1
ATOM 614 C CA . ARG A 1 79 ? -7.990 -4.106 0.371 1.00 94.94 79 ARG A CA 1
ATOM 615 C C . ARG A 1 79 ? -8.293 -5.187 1.395 1.00 94.94 79 ARG A C 1
ATOM 617 O O . ARG A 1 79 ? -7.942 -6.351 1.220 1.00 94.94 79 ARG A O 1
ATOM 624 N N . GLY A 1 80 ? -9.019 -4.804 2.436 1.00 94.19 80 GLY A N 1
ATOM 625 C CA . GLY A 1 80 ? -9.469 -5.725 3.467 1.00 94.19 80 GLY A CA 1
ATOM 626 C C . GLY A 1 80 ? -10.201 -4.999 4.582 1.00 94.19 80 GLY A C 1
ATOM 627 O O . GLY A 1 80 ? -10.837 -3.974 4.348 1.00 94.19 80 GLY A O 1
ATOM 628 N N . VAL A 1 81 ? -10.139 -5.563 5.785 1.00 92.56 81 VAL A N 1
ATOM 629 C CA . VAL A 1 81 ? -10.722 -4.966 6.988 1.00 92.56 81 VAL A CA 1
ATOM 630 C C . VAL A 1 81 ? -9.686 -4.954 8.091 1.00 92.56 81 VAL A C 1
ATOM 632 O O . VAL A 1 81 ? -9.058 -5.971 8.373 1.00 92.56 81 VAL A O 1
ATOM 635 N N . LEU A 1 82 ? -9.565 -3.800 8.738 1.00 91.44 82 LEU A N 1
ATOM 636 C CA . LEU A 1 82 ? -8.791 -3.641 9.953 1.00 91.44 82 LEU A CA 1
ATOM 637 C C . LEU A 1 82 ? -9.645 -4.088 11.144 1.00 91.44 82 LEU A C 1
ATOM 639 O O . LEU A 1 82 ? -10.668 -3.475 11.450 1.00 91.44 82 LEU A O 1
ATOM 643 N N . ARG A 1 83 ? -9.242 -5.165 11.821 1.00 90.31 83 ARG A N 1
ATOM 644 C CA . ARG A 1 83 ? -9.872 -5.585 13.077 1.00 90.31 83 ARG A CA 1
ATOM 645 C C . ARG A 1 83 ? -9.188 -4.870 14.235 1.00 90.31 83 ARG A C 1
ATOM 647 O O . ARG A 1 83 ? -8.043 -5.168 14.554 1.00 90.31 83 ARG A O 1
ATOM 654 N N . VAL A 1 84 ? -9.915 -3.975 14.892 1.00 90.50 84 VAL A N 1
ATOM 655 C CA . VAL A 1 84 ? -9.444 -3.302 16.104 1.00 90.50 84 VAL A CA 1
ATOM 656 C C . VAL A 1 84 ? -9.844 -4.150 17.322 1.00 90.50 84 VAL A C 1
ATOM 658 O O . VAL A 1 84 ? -11.040 -4.351 17.539 1.00 90.50 84 VAL A O 1
ATOM 661 N N . PRO A 1 85 ? -8.890 -4.693 18.105 1.00 88.12 85 PRO A N 1
ATOM 662 C CA . PRO A 1 85 ? -9.197 -5.643 19.178 1.00 88.12 85 PRO A CA 1
ATOM 663 C C . PRO A 1 85 ? -9.844 -4.984 20.402 1.00 88.12 85 PRO A C 1
ATOM 665 O O . PRO A 1 85 ? -10.581 -5.640 21.133 1.00 88.12 85 PRO A O 1
ATOM 668 N N . VAL A 1 86 ? -9.573 -3.695 20.624 1.00 94.38 86 VAL A N 1
ATOM 669 C CA . VAL A 1 86 ? -10.089 -2.917 21.755 1.00 94.38 86 VAL A CA 1
ATOM 670 C C . VAL A 1 86 ? -10.538 -1.552 21.252 1.00 94.38 86 VAL A C 1
ATOM 672 O O . VAL A 1 86 ? -9.787 -0.864 20.559 1.00 94.38 86 VAL A O 1
ATOM 675 N N . ALA A 1 87 ? -11.759 -1.153 21.609 1.00 94.50 87 ALA A N 1
ATOM 676 C CA . ALA A 1 87 ? -12.271 0.172 21.280 1.00 94.50 87 ALA A CA 1
ATOM 677 C C . ALA A 1 87 ? -11.375 1.269 21.880 1.00 94.50 87 ALA A C 1
ATOM 679 O O . ALA A 1 87 ? -10.964 1.183 23.036 1.00 94.50 87 ALA A O 1
ATOM 680 N N . GLY A 1 88 ? -11.086 2.304 21.096 1.00 94.81 88 GLY A N 1
ATOM 681 C CA . GLY A 1 88 ? -10.231 3.406 21.519 1.00 94.81 88 GLY A CA 1
ATOM 682 C C . GLY A 1 88 ? -9.766 4.263 20.349 1.00 94.81 88 GLY A C 1
ATOM 683 O O . GLY A 1 88 ? -10.151 4.031 19.202 1.00 94.81 88 GLY A O 1
ATOM 684 N N . THR A 1 89 ? -8.927 5.247 20.656 1.00 95.69 89 THR A N 1
ATOM 685 C CA . THR A 1 89 ? -8.269 6.089 19.655 1.00 95.69 89 THR A CA 1
ATOM 686 C C . THR A 1 89 ? -6.976 5.426 19.205 1.00 95.69 89 THR A C 1
ATOM 688 O O . THR A 1 89 ? -6.137 5.083 20.036 1.00 95.69 89 THR A O 1
ATOM 691 N N . TRP A 1 90 ? -6.811 5.284 17.893 1.00 95.50 90 TRP A N 1
ATOM 692 C CA . TRP A 1 90 ? -5.624 4.707 17.274 1.00 95.50 90 TRP A CA 1
ATOM 693 C C . TRP A 1 90 ? -5.000 5.710 16.312 1.00 95.50 90 TRP A C 1
ATOM 695 O O . TRP A 1 90 ? -5.711 6.383 15.566 1.00 95.50 90 TRP A O 1
ATOM 705 N N . THR A 1 91 ? -3.673 5.771 16.311 1.00 94.81 91 THR A N 1
ATOM 706 C CA . THR A 1 91 ? -2.913 6.477 15.279 1.00 94.81 91 THR A CA 1
ATOM 707 C C . THR A 1 91 ? -2.555 5.482 14.188 1.00 94.81 91 THR A C 1
ATOM 709 O O . THR A 1 91 ? -1.998 4.423 14.472 1.00 94.81 91 THR A O 1
ATOM 712 N N . LEU A 1 92 ? -2.881 5.827 12.947 1.00 95.38 92 LEU A N 1
ATOM 713 C CA . LEU A 1 92 ? -2.460 5.095 11.759 1.00 95.38 92 LEU A CA 1
ATOM 714 C C . LEU A 1 92 ? -1.343 5.888 11.081 1.00 95.38 92 LEU A C 1
ATOM 716 O O . LEU A 1 92 ? -1.357 7.118 11.109 1.00 95.38 92 LEU A O 1
ATOM 720 N N . ALA A 1 93 ? -0.396 5.180 10.478 1.00 95.94 93 ALA A N 1
ATOM 721 C CA . ALA A 1 93 ? 0.718 5.759 9.743 1.00 95.94 93 ALA A CA 1
ATOM 722 C C . ALA A 1 93 ? 0.990 4.933 8.481 1.00 95.94 93 ALA A C 1
ATOM 724 O O . ALA A 1 93 ? 0.608 3.764 8.396 1.00 95.94 93 ALA A O 1
ATOM 725 N N . THR A 1 94 ? 1.648 5.561 7.519 1.00 95.88 94 THR A N 1
ATOM 726 C CA . THR A 1 94 ? 2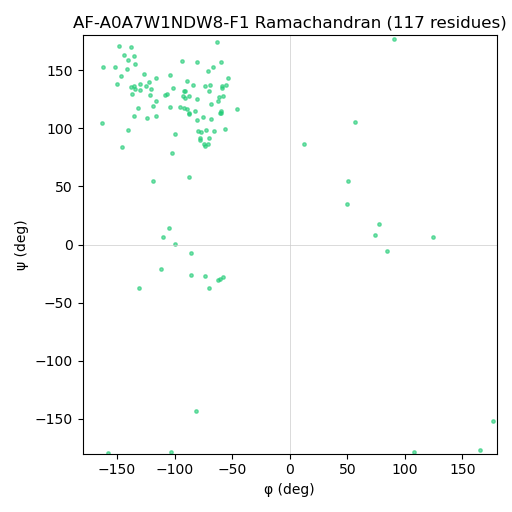.234 4.926 6.337 1.00 95.88 94 THR A CA 1
ATOM 727 C C . THR A 1 94 ? 3.693 5.346 6.272 1.00 95.88 94 THR A C 1
ATOM 729 O O . THR A 1 94 ? 3.981 6.477 6.644 1.00 95.88 94 THR A O 1
ATOM 732 N N . ASP A 1 95 ? 4.555 4.460 5.786 1.00 95.88 95 ASP A N 1
ATOM 733 C CA . ASP A 1 95 ? 5.948 4.752 5.443 1.00 95.88 95 ASP A CA 1
ATOM 734 C C . ASP A 1 95 ? 6.194 4.169 4.045 1.00 95.88 95 ASP A C 1
ATOM 736 O O . ASP A 1 95 ? 5.949 2.973 3.838 1.00 95.88 95 ASP A O 1
ATOM 740 N N . SER A 1 96 ? 6.522 5.000 3.051 1.00 93.75 96 SER A N 1
ATOM 741 C CA . SER A 1 96 ? 6.612 4.537 1.655 1.00 93.75 96 SER A CA 1
ATOM 742 C C . SER A 1 96 ? 7.584 5.314 0.766 1.00 93.75 96 SER A C 1
ATOM 744 O O . SER A 1 96 ? 7.811 6.505 0.959 1.00 93.75 96 SER A O 1
ATOM 746 N N . ASP A 1 97 ? 8.099 4.617 -0.248 1.00 92.06 97 ASP A N 1
ATOM 747 C CA . ASP A 1 97 ? 8.917 5.128 -1.354 1.00 92.06 97 ASP A CA 1
ATOM 748 C C . ASP A 1 97 ? 8.400 4.504 -2.665 1.00 92.06 97 ASP A C 1
ATOM 750 O O . ASP A 1 97 ? 8.499 3.290 -2.859 1.00 92.06 97 ASP A O 1
ATOM 754 N N . ASP A 1 98 ? 7.765 5.231 -3.581 1.00 90.50 98 ASP A N 1
ATOM 755 C CA . ASP A 1 98 ? 7.305 6.624 -3.508 1.00 90.50 98 ASP A CA 1
ATOM 756 C C . ASP A 1 98 ? 5.948 6.724 -2.750 1.00 90.50 98 ASP A C 1
ATOM 758 O O . ASP A 1 98 ? 5.695 6.019 -1.768 1.00 90.50 98 ASP A O 1
ATOM 762 N N . GLY A 1 99 ? 5.046 7.612 -3.174 1.00 92.00 99 GLY A N 1
ATOM 763 C CA . GLY A 1 99 ? 3.860 7.967 -2.408 1.00 92.00 99 GLY A CA 1
ATOM 764 C C . GLY A 1 99 ? 2.794 6.887 -2.195 1.00 92.00 99 GLY A C 1
ATOM 765 O O . GLY A 1 99 ? 2.556 5.997 -3.015 1.00 92.00 99 GLY A O 1
ATOM 766 N N . SER A 1 100 ? 2.064 7.036 -1.091 1.00 93.56 100 SER A N 1
ATOM 767 C CA . SER A 1 100 ? 0.967 6.173 -0.661 1.00 93.56 100 SER A CA 1
ATOM 768 C C . SER A 1 100 ? -0.224 6.967 -0.110 1.00 93.56 100 SER A C 1
ATOM 770 O O . SER A 1 100 ? -0.196 8.183 0.077 1.00 93.56 100 SER A O 1
ATOM 772 N N . ARG A 1 101 ? -1.342 6.269 0.102 1.00 93.69 101 ARG A N 1
ATOM 773 C CA . ARG A 1 101 ? -2.577 6.835 0.653 1.00 93.69 101 ARG A CA 1
ATOM 774 C C . ARG A 1 101 ? -3.335 5.772 1.429 1.00 93.69 101 ARG A C 1
ATOM 776 O O . ARG A 1 101 ? -3.516 4.663 0.926 1.00 93.69 101 ARG A O 1
ATOM 783 N N . LEU A 1 102 ? -3.872 6.145 2.590 1.00 95.56 102 LEU A N 1
ATOM 784 C CA . LEU A 1 102 ? -4.778 5.296 3.363 1.00 95.56 102 LEU A CA 1
ATOM 785 C C . LEU A 1 102 ? -6.208 5.828 3.301 1.00 95.56 102 LEU A C 1
ATOM 787 O O . LEU A 1 102 ? -6.473 6.992 3.606 1.00 95.56 102 LEU A O 1
ATOM 791 N N . VAL A 1 103 ? -7.134 4.939 2.946 1.00 95.75 103 VAL A N 1
ATOM 792 C CA . VAL A 1 103 ? -8.576 5.186 2.983 1.00 95.75 103 VAL A CA 1
ATOM 793 C C . VAL A 1 103 ? -9.198 4.231 3.994 1.00 95.75 103 VAL A C 1
ATOM 795 O O . VAL A 1 103 ? -9.053 3.017 3.859 1.00 95.75 103 VAL A O 1
ATOM 798 N N . LEU A 1 104 ? -9.900 4.775 4.985 1.00 96.25 104 LEU A N 1
ATOM 799 C CA . LEU A 1 104 ? -10.620 4.024 6.009 1.00 96.25 104 LEU A CA 1
ATOM 800 C C . LEU A 1 104 ? -12.100 4.410 5.955 1.00 96.25 104 LEU A C 1
ATOM 802 O O . LEU A 1 104 ? -12.428 5.592 5.918 1.00 96.25 104 LEU A O 1
ATOM 806 N N . ASP A 1 105 ? -12.986 3.416 5.883 1.00 94.56 105 ASP A N 1
ATOM 807 C CA . ASP A 1 105 ? -14.444 3.607 5.797 1.00 94.56 105 ASP A CA 1
ATOM 808 C C . ASP A 1 105 ? -14.892 4.613 4.715 1.00 94.56 105 ASP A C 1
ATOM 810 O O . ASP A 1 105 ? -15.867 5.346 4.862 1.00 94.56 105 ASP A O 1
ATOM 814 N N . GLY A 1 106 ? -14.166 4.641 3.592 1.00 93.12 106 GLY A N 1
ATOM 815 C CA . GLY A 1 106 ? -14.441 5.519 2.451 1.00 93.12 106 GLY A CA 1
ATOM 816 C C . GLY A 1 106 ? -13.854 6.930 2.559 1.00 93.12 106 GLY A C 1
ATOM 817 O O . GLY A 1 106 ? -13.911 7.668 1.577 1.00 93.12 106 GLY A O 1
ATOM 818 N N . ALA A 1 107 ? -13.246 7.297 3.689 1.00 95.69 107 ALA A N 1
ATOM 819 C CA . ALA A 1 107 ? -12.567 8.575 3.878 1.00 95.69 107 ALA A CA 1
ATOM 820 C C . ALA A 1 107 ? -11.046 8.421 3.746 1.00 95.69 107 ALA A C 1
ATOM 822 O O . ALA A 1 107 ? -10.451 7.505 4.312 1.00 95.69 107 ALA A O 1
ATOM 823 N N . GLN A 1 108 ? -10.398 9.330 3.015 1.00 94.56 108 GLN A N 1
ATOM 824 C CA . GLN A 1 108 ? -8.939 9.438 3.032 1.00 94.56 108 GLN A CA 1
ATOM 825 C C . GLN A 1 108 ? -8.500 9.938 4.412 1.00 94.56 108 GLN A C 1
ATOM 827 O O . GLN A 1 108 ? -8.902 11.023 4.828 1.00 94.56 108 GLN A O 1
ATOM 832 N N . VAL A 1 109 ? -7.683 9.146 5.106 1.00 96.56 109 VAL A N 1
ATOM 833 C CA . VAL A 1 109 ? -7.185 9.459 6.456 1.00 96.56 109 VAL A CA 1
ATOM 834 C C . VAL A 1 109 ? -5.683 9.734 6.488 1.00 96.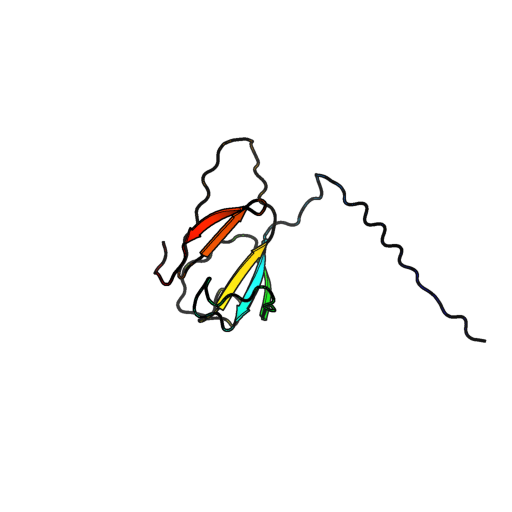56 109 VAL A C 1
ATOM 836 O O . VAL A 1 109 ? -5.222 10.400 7.408 1.00 96.56 109 VAL A O 1
ATOM 839 N N . ILE A 1 110 ? -4.927 9.267 5.486 1.00 96.12 110 ILE A N 1
ATOM 840 C CA . ILE A 1 110 ? -3.501 9.582 5.309 1.00 96.12 110 ILE A CA 1
ATOM 841 C C . ILE A 1 110 ? -3.242 9.914 3.843 1.00 96.12 110 ILE A C 1
ATOM 843 O O . ILE A 1 110 ? -3.731 9.211 2.953 1.00 96.12 110 ILE A O 1
ATOM 847 N N . ASP A 1 111 ? -2.459 10.965 3.619 1.00 94.38 111 ASP A N 1
ATOM 848 C CA . ASP A 1 111 ? -1.930 11.374 2.321 1.00 94.38 111 ASP A CA 1
ATOM 849 C C . ASP A 1 111 ? -0.404 11.465 2.408 1.00 94.38 111 ASP A C 1
ATOM 851 O O . ASP A 1 111 ? 0.117 12.363 3.068 1.00 94.38 111 ASP A O 1
ATOM 855 N N . ASN A 1 112 ? 0.294 10.530 1.768 1.00 93.19 112 ASN A N 1
ATOM 856 C CA . ASN A 1 112 ? 1.744 10.542 1.610 1.00 93.19 112 ASN A CA 1
ATOM 857 C C . ASN A 1 112 ? 2.059 10.602 0.112 1.00 93.19 112 ASN A C 1
ATOM 859 O O . ASN A 1 112 ? 2.637 9.681 -0.442 1.00 93.19 112 ASN A O 1
ATOM 863 N N . SER A 1 113 ? 1.516 11.592 -0.598 1.00 88.81 113 SER A N 1
ATOM 864 C CA . SER A 1 113 ? 1.626 11.668 -2.058 1.00 88.81 113 SER A CA 1
ATOM 865 C C . SER A 1 113 ? 2.963 12.231 -2.536 1.00 88.81 113 SER A C 1
ATOM 867 O O . SER A 1 113 ? 3.583 13.076 -1.894 1.00 88.81 113 SER A O 1
ATOM 869 N N . GLY A 1 114 ? 3.300 11.891 -3.780 1.00 87.94 114 GLY A N 1
ATOM 870 C CA . GLY A 1 114 ? 4.420 12.471 -4.508 1.00 87.94 114 GLY A CA 1
ATOM 871 C C . GLY A 1 114 ? 5.577 11.500 -4.669 1.00 87.94 114 GLY A C 1
ATOM 872 O O . GLY A 1 114 ? 5.502 10.339 -4.281 1.00 87.94 114 GLY A O 1
ATOM 873 N N . ARG A 1 115 ? 6.632 12.005 -5.305 1.00 89.19 115 ARG A N 1
ATOM 874 C CA . ARG A 1 115 ? 7.896 11.297 -5.453 1.00 89.19 115 ARG A CA 1
ATOM 875 C C . ARG A 1 115 ? 8.799 11.677 -4.293 1.00 89.19 115 ARG A C 1
ATOM 877 O O . ARG A 1 115 ? 9.111 12.862 -4.145 1.00 89.19 115 ARG A O 1
ATOM 884 N N . HIS A 1 116 ? 9.175 10.715 -3.473 1.00 90.38 116 HIS A N 1
ATOM 885 C CA . HIS A 1 116 ? 9.971 10.927 -2.275 1.00 90.38 116 HIS A CA 1
ATOM 886 C C . HIS A 1 116 ? 10.589 9.603 -1.810 1.00 90.38 116 HIS A C 1
ATOM 888 O O . HIS A 1 116 ? 9.993 8.553 -2.025 1.00 90.38 116 HIS A O 1
ATOM 894 N N . PRO A 1 117 ? 11.747 9.648 -1.121 1.00 90.94 117 PRO A N 1
ATOM 895 C CA . PRO A 1 117 ? 12.253 8.470 -0.427 1.00 90.94 117 PRO A CA 1
ATOM 896 C C . PRO A 1 117 ? 11.289 8.040 0.691 1.00 90.94 117 PRO A C 1
ATOM 898 O O . PRO A 1 117 ? 10.344 8.766 1.010 1.00 90.94 117 PRO A O 1
ATOM 901 N N . MET A 1 118 ? 11.585 6.903 1.324 1.00 91.50 118 MET A N 1
ATOM 902 C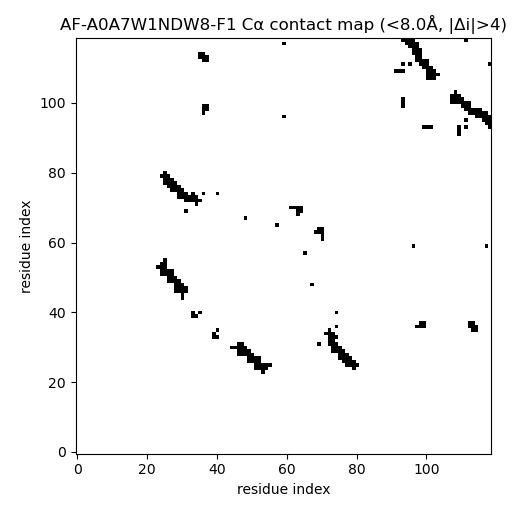 CA . MET A 1 118 ? 10.848 6.384 2.488 1.00 91.50 118 MET A CA 1
ATOM 903 C C . MET A 1 118 ? 10.580 7.488 3.529 1.00 91.50 118 MET A C 1
ATOM 905 O O . MET A 1 118 ? 11.533 8.053 4.084 1.00 91.50 118 MET A O 1
ATOM 909 N N . GLN A 1 119 ? 9.299 7.797 3.756 1.00 88.31 119 GLN A N 1
ATOM 910 C CA . GLN A 1 119 ? 8.791 8.665 4.825 1.00 88.31 119 GLN A CA 1
ATOM 911 C C . GLN A 1 119 ? 7.379 8.261 5.251 1.00 88.31 119 GLN A C 1
ATOM 913 O O . GLN A 1 119 ? 6.627 7.763 4.370 1.00 88.31 119 GLN A O 1
#